Protein AF-A0A2D7WPZ7-F1 (afdb_monomer_lite)

Sequence (49 aa):
HASREALFALGVGRNLIWIEPKYDLVVVVRWIEKDAFEELTQKILTIFK

Structure (mmCIF, N/CA/C/O backbone):
data_AF-A0A2D7WPZ7-F1
#
_entry.id   AF-A0A2D7WPZ7-F1
#
loop_
_atom_site.group_PDB
_atom_site.id
_atom_site.type_symbol
_atom_site.label_atom_id
_atom_site.label_alt_id
_atom_site.label_comp_id
_atom_site.label_asym_id
_atom_site.label_entity_id
_atom_site.label_seq_id
_atom_site.pdbx_PDB_ins_code
_atom_site.Cartn_x
_atom_site.Cartn_y
_atom_site.Cartn_z
_atom_site.occupancy
_atom_site.B_iso_or_equiv
_atom_site.auth_seq_id
_atom_site.auth_comp_id
_atom_site.auth_asym_id
_atom_site.auth_atom_id
_atom_site.pdbx_PDB_model_num
ATOM 1 N N . HIS A 1 1 ? 4.595 9.756 2.872 1.00 73.69 1 HIS A N 1
ATOM 2 C CA . HIS A 1 1 ? 4.348 9.843 4.332 1.00 73.69 1 HIS A CA 1
ATOM 3 C C . HIS A 1 1 ? 3.423 8.710 4.749 1.00 73.69 1 HIS A C 1
ATOM 5 O O . HIS A 1 1 ? 2.521 8.398 3.987 1.00 73.69 1 HIS A O 1
ATOM 11 N N . ALA A 1 2 ? 3.654 8.099 5.910 1.00 86.56 2 ALA A N 1
ATOM 12 C CA . ALA A 1 2 ? 2.843 7.018 6.478 1.00 86.56 2 ALA A CA 1
ATOM 13 C C . ALA A 1 2 ? 2.831 7.138 8.008 1.00 86.56 2 ALA A C 1
ATOM 15 O O . ALA A 1 2 ? 3.683 7.847 8.558 1.00 86.56 2 ALA A O 1
ATOM 16 N N . SER A 1 3 ? 1.874 6.503 8.688 1.00 91.81 3 SER A N 1
ATOM 17 C CA . SER A 1 3 ? 1.880 6.456 10.153 1.00 91.81 3 SER A CA 1
ATOM 18 C C . SER A 1 3 ? 3.063 5.641 10.683 1.00 91.81 3 SER A C 1
ATOM 20 O O . SER A 1 3 ? 3.759 4.942 9.943 1.00 91.81 3 SER A O 1
ATOM 22 N N . ARG A 1 4 ? 3.300 5.729 11.994 1.00 94.06 4 ARG A N 1
ATOM 23 C CA . ARG A 1 4 ? 4.345 4.942 12.655 1.00 94.06 4 ARG A CA 1
ATOM 24 C C . ARG A 1 4 ? 3.995 3.452 12.681 1.00 94.06 4 ARG A C 1
ATOM 26 O O . ARG A 1 4 ? 4.897 2.622 12.704 1.00 94.06 4 ARG A O 1
ATOM 33 N N . GLU A 1 5 ? 2.706 3.131 12.692 1.00 95.62 5 GLU A N 1
ATOM 34 C CA . GLU A 1 5 ? 2.174 1.770 12.743 1.00 95.62 5 GLU A CA 1
ATOM 35 C C . GLU A 1 5 ? 2.075 1.123 11.351 1.00 95.62 5 GLU A C 1
ATOM 37 O O . GLU A 1 5 ? 1.708 -0.048 11.240 1.00 95.62 5 GLU A O 1
ATOM 42 N N . ALA A 1 6 ? 2.386 1.872 10.290 1.00 95.19 6 ALA A N 1
ATOM 43 C CA . ALA A 1 6 ? 2.280 1.401 8.921 1.00 95.19 6 ALA A CA 1
ATOM 44 C C . ALA A 1 6 ? 3.259 0.257 8.616 1.00 95.19 6 ALA A C 1
ATOM 46 O O . ALA A 1 6 ? 4.435 0.284 8.986 1.00 95.19 6 ALA A O 1
ATOM 47 N N . LEU A 1 7 ? 2.774 -0.733 7.865 1.00 96.31 7 LEU A N 1
ATOM 48 C CA . LEU A 1 7 ? 3.549 -1.888 7.419 1.00 96.31 7 LEU A CA 1
ATOM 49 C C . LEU A 1 7 ? 3.631 -1.904 5.895 1.00 96.31 7 LEU A C 1
ATOM 51 O O . LEU A 1 7 ? 2.630 -1.699 5.209 1.00 96.31 7 LEU A O 1
ATOM 55 N N . PHE A 1 8 ? 4.822 -2.193 5.372 1.00 93.38 8 PHE A N 1
ATOM 56 C CA . PHE A 1 8 ? 5.094 -2.225 3.938 1.00 93.38 8 PHE A CA 1
ATOM 57 C C . PHE A 1 8 ? 5.732 -3.553 3.538 1.00 93.38 8 PHE A C 1
ATOM 59 O O . PHE A 1 8 ? 6.717 -3.982 4.137 1.00 93.38 8 PHE A O 1
ATOM 66 N N . ALA A 1 9 ? 5.214 -4.165 2.476 1.00 92.38 9 ALA A N 1
ATOM 67 C CA . ALA A 1 9 ? 5.880 -5.244 1.762 1.00 92.38 9 ALA A CA 1
ATOM 68 C C . ALA A 1 9 ? 6.212 -4.772 0.344 1.00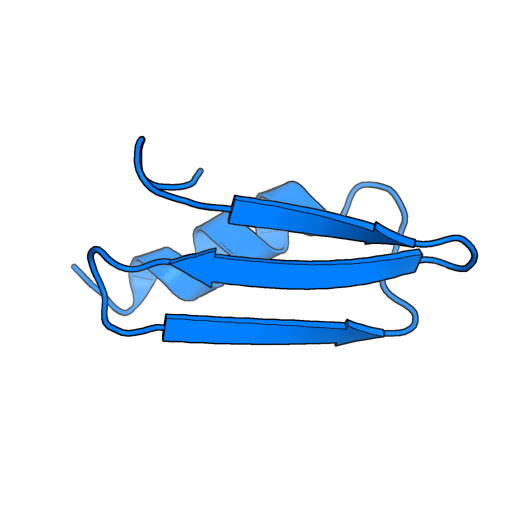 92.38 9 ALA A C 1
ATOM 70 O O . ALA A 1 9 ? 5.317 -4.526 -0.469 1.00 92.38 9 ALA A O 1
ATOM 71 N N . LEU A 1 10 ? 7.509 -4.643 0.060 1.00 88.12 10 LEU A N 1
ATOM 72 C CA . LEU A 1 10 ? 8.037 -4.250 -1.243 1.00 88.12 10 LEU A CA 1
ATOM 73 C C . LEU A 1 10 ? 8.526 -5.495 -1.986 1.00 88.12 10 LEU A C 1
ATOM 75 O O . LEU A 1 10 ? 9.446 -6.179 -1.542 1.00 88.12 10 LEU A O 1
ATOM 79 N N . GLY A 1 11 ? 7.890 -5.790 -3.115 1.00 84.19 11 GLY A N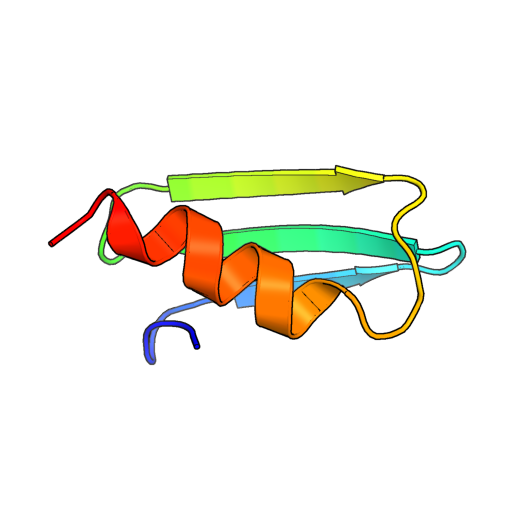 1
ATOM 80 C CA . GLY A 1 11 ? 8.212 -6.929 -3.967 1.00 84.19 11 GLY A CA 1
ATOM 81 C C . GLY A 1 11 ? 8.934 -6.530 -5.253 1.00 84.19 11 GLY A C 1
ATOM 82 O O . GLY A 1 11 ? 8.798 -5.413 -5.762 1.00 84.19 11 GLY A O 1
ATOM 83 N N . VAL A 1 12 ? 9.657 -7.495 -5.828 1.00 81.31 12 VAL A N 1
ATOM 84 C CA . VAL A 1 12 ? 10.265 -7.390 -7.166 1.00 81.31 12 VAL A CA 1
ATOM 85 C C . VAL A 1 12 ? 9.200 -7.015 -8.194 1.00 81.31 12 VAL A C 1
ATOM 87 O O . VAL A 1 12 ? 8.071 -7.487 -8.106 1.00 81.31 12 VAL A O 1
ATOM 90 N N . GLY A 1 13 ? 9.548 -6.181 -9.176 1.00 79.69 13 GLY A N 1
ATOM 91 C CA . GLY A 1 13 ? 8.615 -5.790 -10.236 1.00 79.69 13 GLY A CA 1
ATOM 92 C C . GLY A 1 13 ? 7.613 -4.716 -9.815 1.00 79.69 13 GLY A C 1
ATOM 93 O O . GLY A 1 13 ? 6.509 -4.679 -10.350 1.00 79.69 13 GLY A O 1
ATOM 94 N N . ARG A 1 14 ? 8.006 -3.839 -8.877 1.00 83.88 14 ARG A N 1
ATOM 95 C CA . ARG A 1 14 ? 7.234 -2.644 -8.486 1.00 83.88 14 ARG A CA 1
ATOM 96 C C . ARG A 1 14 ? 5.894 -2.985 -7.840 1.00 83.88 14 ARG A C 1
ATOM 98 O O . ARG A 1 14 ? 4.857 -2.404 -8.150 1.00 83.88 14 ARG A O 1
ATOM 105 N N . ASN A 1 15 ? 5.934 -3.972 -6.957 1.00 88.75 15 ASN A N 1
ATOM 106 C CA . ASN A 1 15 ? 4.775 -4.419 -6.209 1.00 88.75 15 ASN A CA 1
ATOM 107 C C . ASN A 1 15 ? 4.867 -3.867 -4.790 1.00 88.75 15 ASN A C 1
ATOM 109 O O . ASN A 1 15 ? 5.895 -4.040 -4.136 1.00 88.75 15 ASN A O 1
ATOM 113 N N . LEU A 1 16 ? 3.800 -3.230 -4.322 1.00 91.19 16 LEU A N 1
ATOM 114 C CA . LEU A 1 16 ? 3.694 -2.737 -2.957 1.00 91.19 16 LEU A CA 1
ATOM 115 C C . LEU A 1 16 ? 2.405 -3.237 -2.321 1.00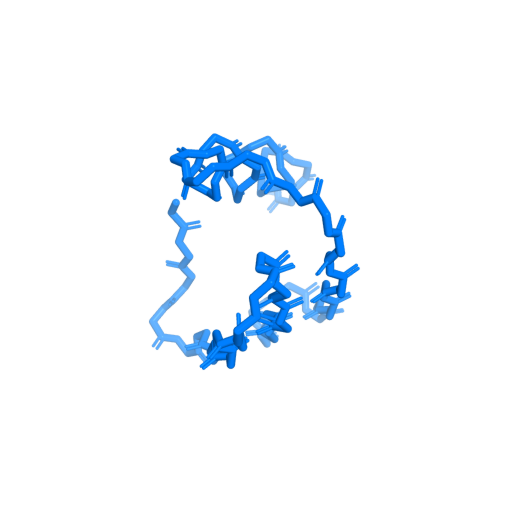 91.19 16 LEU A C 1
ATOM 117 O O . LEU A 1 16 ? 1.330 -3.125 -2.907 1.00 91.19 16 LEU A O 1
ATOM 121 N N . ILE A 1 17 ? 2.529 -3.727 -1.095 1.00 94.50 17 ILE A N 1
ATOM 122 C CA . ILE A 1 17 ? 1.418 -3.851 -0.157 1.00 94.50 17 ILE A CA 1
ATOM 123 C C . ILE A 1 17 ? 1.713 -2.898 0.993 1.00 94.50 17 ILE A C 1
ATOM 125 O O . ILE A 1 17 ? 2.785 -2.973 1.592 1.00 94.50 17 ILE A O 1
ATOM 129 N N . TRP A 1 18 ? 0.779 -2.007 1.287 1.00 95.12 18 TRP A N 1
ATOM 130 C CA . TRP A 1 18 ? 0.854 -1.066 2.394 1.00 95.12 18 TRP A CA 1
ATOM 131 C C . TRP A 1 18 ? -0.383 -1.231 3.270 1.00 95.12 18 TRP A C 1
ATOM 133 O O . TRP A 1 18 ? -1.508 -1.130 2.789 1.00 95.12 18 TRP A O 1
ATOM 143 N N . ILE A 1 19 ? -0.163 -1.515 4.549 1.00 96.94 19 ILE A N 1
ATOM 144 C CA . ILE A 1 19 ? -1.201 -1.571 5.576 1.00 96.94 19 ILE A CA 1
ATOM 145 C C . ILE A 1 19 ? -1.024 -0.340 6.456 1.00 96.94 19 ILE A C 1
ATOM 147 O O . ILE A 1 19 ? 0.070 -0.086 6.960 1.00 96.94 19 ILE A O 1
ATOM 151 N N . GLU A 1 20 ? -2.099 0.413 6.635 1.00 95.81 20 GLU A N 1
ATOM 152 C CA . GLU A 1 20 ? -2.145 1.668 7.371 1.00 95.81 20 GLU A CA 1
ATOM 153 C C . GLU A 1 20 ? -3.241 1.584 8.443 1.00 95.81 20 GLU A C 1
ATOM 155 O O . GLU A 1 20 ? -4.380 2.005 8.212 1.00 95.81 20 GLU A O 1
ATOM 160 N N . PRO A 1 21 ? -2.920 1.001 9.618 1.00 96.00 21 PRO A N 1
ATOM 161 C CA . PRO A 1 21 ? -3.909 0.741 10.662 1.00 96.00 21 PRO A CA 1
ATOM 162 C C . PRO A 1 21 ? -4.583 2.010 11.177 1.00 96.00 21 PRO A C 1
ATOM 164 O O . PRO A 1 21 ? -5.754 1.975 11.544 1.00 96.00 21 PRO A O 1
ATOM 167 N N . LYS A 1 22 ? -3.866 3.144 11.181 1.00 94.81 22 LYS A N 1
ATOM 168 C CA . LYS A 1 22 ? -4.391 4.420 11.677 1.00 94.81 22 LYS A CA 1
ATOM 169 C C . LYS A 1 22 ? -5.637 4.875 10.911 1.00 94.81 22 LYS A C 1
ATOM 171 O O . LYS A 1 22 ? -6.486 5.547 11.490 1.00 94.81 22 LYS A O 1
ATOM 176 N N . TYR A 1 23 ? -5.734 4.519 9.631 1.00 93.75 23 TYR A N 1
ATOM 177 C CA . TYR A 1 23 ? -6.828 4.924 8.747 1.00 93.75 23 TYR A CA 1
ATOM 178 C C . TYR A 1 23 ? -7.677 3.741 8.266 1.00 93.75 23 TYR A C 1
ATOM 180 O O . TYR A 1 23 ? -8.418 3.902 7.302 1.00 93.75 23 TYR A O 1
ATOM 188 N N . ASP A 1 24 ? -7.556 2.569 8.906 1.00 94.94 24 ASP A N 1
ATOM 189 C CA . ASP A 1 24 ? -8.218 1.322 8.486 1.00 94.94 24 ASP A CA 1
ATOM 190 C C . ASP A 1 24 ? -8.045 1.039 6.979 1.00 94.94 24 ASP A C 1
ATOM 192 O O . ASP A 1 24 ? -8.983 0.734 6.242 1.00 94.94 24 ASP A O 1
ATOM 196 N N . LEU A 1 25 ? -6.815 1.229 6.492 1.00 95.19 25 LEU A N 1
ATOM 197 C CA . LEU A 1 25 ? -6.507 1.254 5.068 1.00 95.19 25 LEU A CA 1
ATOM 198 C C . LEU A 1 25 ? -5.551 0.118 4.689 1.00 95.19 25 LEU A C 1
ATOM 200 O O . LEU A 1 25 ? -4.513 -0.096 5.315 1.00 95.19 25 LEU A O 1
ATOM 204 N N . VAL A 1 26 ? -5.867 -0.567 3.588 1.00 96.50 26 VAL A N 1
ATOM 205 C CA . VAL A 1 26 ? -4.963 -1.502 2.910 1.00 96.50 26 VAL A CA 1
ATOM 206 C C . VAL A 1 26 ? -4.847 -1.103 1.444 1.00 96.50 26 VAL A C 1
ATOM 208 O O . VAL A 1 26 ? -5.844 -0.986 0.735 1.00 96.50 26 VAL A O 1
ATOM 211 N N . VAL A 1 27 ? -3.616 -0.916 0.979 1.00 94.75 27 VAL A N 1
ATOM 212 C CA . VAL A 1 27 ? -3.289 -0.518 -0.390 1.00 94.75 27 VAL A CA 1
ATOM 213 C C . VAL A 1 27 ? -2.442 -1.605 -1.037 1.00 94.75 27 VAL A C 1
ATOM 215 O O . VAL A 1 27 ? -1.390 -1.979 -0.522 1.00 94.75 27 VAL A O 1
ATOM 218 N N . VAL A 1 28 ? -2.875 -2.088 -2.201 1.00 95.00 28 VAL A N 1
ATOM 219 C CA . VAL A 1 28 ? -2.100 -3.007 -3.043 1.00 95.00 28 VAL A CA 1
ATOM 220 C C . VAL A 1 28 ? -1.873 -2.345 -4.389 1.00 95.00 28 VAL A C 1
ATOM 222 O O . VAL A 1 28 ? -2.823 -2.053 -5.111 1.00 95.00 28 VAL A O 1
ATOM 225 N N . VAL A 1 29 ? -0.610 -2.111 -4.732 1.00 92.75 29 VAL A N 1
ATOM 226 C CA . VAL A 1 29 ? -0.212 -1.437 -5.970 1.00 92.75 29 VAL A CA 1
ATOM 227 C C . VAL A 1 29 ? 0.731 -2.336 -6.754 1.00 92.75 29 VAL A C 1
ATOM 229 O O . VAL A 1 29 ? 1.605 -3.005 -6.199 1.00 92.75 29 VAL A O 1
ATOM 232 N N . ARG A 1 30 ? 0.530 -2.361 -8.069 1.00 92.19 30 ARG A N 1
ATOM 233 C CA . ARG A 1 30 ? 1.274 -3.171 -9.031 1.00 92.19 30 ARG A CA 1
ATOM 234 C C . ARG A 1 30 ? 1.748 -2.260 -10.165 1.00 92.19 30 ARG A C 1
ATOM 236 O O . ARG A 1 30 ? 1.041 -1.320 -10.515 1.00 92.19 30 ARG A O 1
ATOM 243 N N . TRP A 1 31 ? 2.924 -2.554 -10.723 1.00 89.50 31 TRP A N 1
ATOM 244 C CA . TRP A 1 31 ? 3.477 -1.887 -11.916 1.00 89.50 31 TRP A CA 1
ATOM 245 C C . TRP A 1 31 ? 3.639 -0.364 -11.798 1.00 89.50 31 TRP A C 1
ATOM 247 O O . TRP A 1 31 ? 3.496 0.361 -12.777 1.00 89.50 31 TRP A O 1
ATOM 257 N N . ILE A 1 32 ? 3.934 0.130 -10.598 1.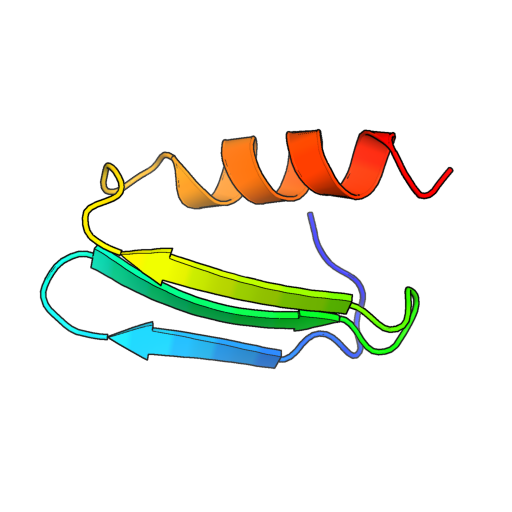00 86.81 32 ILE A N 1
ATOM 258 C CA . ILE A 1 32 ? 4.159 1.560 -10.363 1.00 86.81 32 ILE A CA 1
ATOM 259 C C . ILE A 1 32 ? 5.596 1.972 -10.702 1.00 86.81 32 ILE A C 1
ATOM 261 O O . ILE A 1 32 ? 6.533 1.173 -10.651 1.00 86.81 32 ILE A O 1
ATOM 265 N N . GLU A 1 33 ? 5.805 3.240 -11.040 1.00 87.44 33 GLU A N 1
ATOM 266 C CA . GLU A 1 33 ? 7.155 3.763 -11.229 1.00 87.44 33 GLU A CA 1
ATOM 267 C C . GLU A 1 33 ? 7.985 3.754 -9.939 1.00 87.44 33 GLU A C 1
ATOM 269 O O . GLU A 1 33 ? 7.443 3.777 -8.837 1.00 87.44 33 GLU A O 1
ATOM 274 N N . LYS A 1 34 ? 9.319 3.672 -10.074 1.00 73.50 34 LYS A N 1
ATOM 275 C CA . LYS A 1 34 ? 10.241 3.287 -8.976 1.00 73.50 34 LYS A CA 1
ATOM 276 C C . LYS A 1 34 ? 10.086 4.192 -7.774 1.00 73.50 34 LYS A C 1
ATOM 278 O O . LYS A 1 34 ? 10.092 3.726 -6.640 1.00 73.50 34 LYS A O 1
ATOM 283 N N . ASP A 1 35 ? 9.943 5.467 -8.088 1.00 84.06 35 ASP A N 1
ATOM 284 C CA . ASP A 1 35 ? 10.050 6.568 -7.152 1.00 84.06 35 ASP A CA 1
ATOM 285 C C . ASP A 1 35 ? 8.673 7.212 -6.910 1.00 84.06 35 ASP A C 1
ATOM 287 O O . ASP A 1 35 ? 8.553 8.176 -6.164 1.00 84.06 35 ASP A O 1
ATOM 291 N N . ALA A 1 36 ? 7.602 6.646 -7.483 1.00 89.38 36 ALA A N 1
ATOM 292 C CA . ALA A 1 36 ? 6.241 7.163 -7.332 1.00 89.38 36 ALA A CA 1
ATOM 293 C C . ALA A 1 36 ? 5.552 6.701 -6.032 1.00 89.38 36 ALA A C 1
ATOM 295 O O . ALA A 1 36 ? 4.436 7.129 -5.741 1.00 89.38 36 ALA A O 1
ATOM 296 N N . PHE A 1 37 ? 6.194 5.849 -5.223 1.00 86.69 37 PHE A N 1
ATOM 297 C CA . PHE A 1 37 ? 5.630 5.380 -3.952 1.00 86.69 37 PHE A CA 1
ATOM 298 C C . PHE A 1 37 ? 5.377 6.515 -2.962 1.00 86.69 37 PHE A C 1
ATOM 300 O O . PHE A 1 37 ? 4.322 6.564 -2.331 1.00 86.69 37 PHE A O 1
ATOM 307 N N . GLU A 1 38 ? 6.330 7.435 -2.822 1.00 87.94 38 GLU A N 1
ATOM 308 C CA . GLU A 1 38 ? 6.184 8.543 -1.885 1.00 87.94 38 GLU A CA 1
ATOM 309 C C . GLU A 1 38 ? 5.027 9.456 -2.295 1.00 87.94 38 GLU A C 1
ATOM 311 O O . GLU A 1 38 ? 4.129 9.703 -1.486 1.00 87.94 38 GLU A O 1
ATOM 316 N N . GLU A 1 39 ? 4.991 9.867 -3.562 1.00 92.31 39 GLU A N 1
ATOM 317 C CA . GLU A 1 39 ? 3.906 10.675 -4.118 1.00 92.31 39 GLU A CA 1
ATOM 318 C C . GLU A 1 39 ? 2.543 9.982 -3.95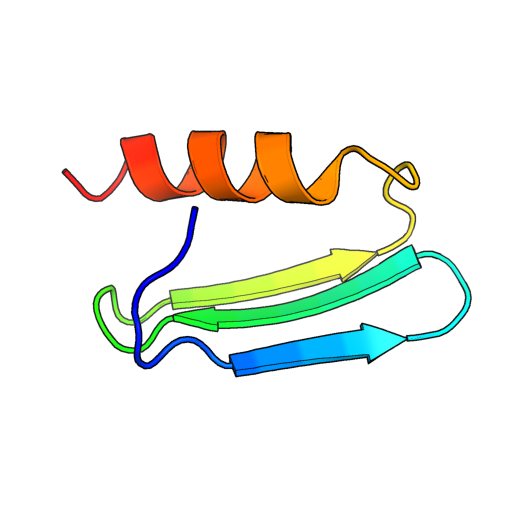9 1.00 92.31 39 GLU A C 1
ATOM 320 O O . GLU A 1 39 ? 1.568 10.611 -3.542 1.00 92.31 39 GLU A O 1
ATOM 325 N N . LEU A 1 40 ? 2.471 8.673 -4.226 1.00 91.94 40 LEU A N 1
ATOM 326 C CA . LEU A 1 40 ? 1.255 7.884 -4.041 1.00 91.94 40 LEU A CA 1
ATOM 327 C C . LEU A 1 40 ? 0.767 7.939 -2.588 1.00 91.94 40 LEU A C 1
ATOM 329 O O . LEU A 1 40 ? -0.400 8.252 -2.350 1.00 91.94 40 LEU A O 1
ATOM 333 N N . THR A 1 41 ? 1.645 7.654 -1.618 1.00 91.56 41 THR A N 1
ATOM 334 C CA . THR A 1 41 ? 1.265 7.679 -0.194 1.00 91.56 41 THR A CA 1
ATOM 335 C C . THR A 1 41 ? 0.765 9.058 0.220 1.00 91.56 41 THR A C 1
ATOM 337 O O . THR A 1 41 ? -0.253 9.160 0.897 1.00 91.56 41 THR A O 1
ATOM 340 N N . GLN A 1 42 ? 1.418 10.131 -0.238 1.00 92.75 42 GLN A N 1
ATOM 341 C CA . GLN A 1 42 ? 0.990 11.500 0.044 1.00 92.75 42 GLN A CA 1
ATOM 342 C C . GLN A 1 42 ? -0.414 11.771 -0.502 1.00 92.75 42 GLN A C 1
ATOM 344 O O . GLN A 1 42 ? -1.277 12.217 0.253 1.00 92.75 42 GLN A O 1
ATOM 349 N N . LYS A 1 43 ? -0.667 11.451 -1.778 1.00 93.12 43 LYS A N 1
ATOM 350 C CA . LYS A 1 43 ? -1.981 11.652 -2.408 1.00 93.12 43 LYS A CA 1
ATOM 351 C C . LYS A 1 43 ? -3.084 10.893 -1.679 1.00 93.12 43 LYS A C 1
ATOM 353 O O . LYS A 1 43 ? -4.112 11.488 -1.372 1.00 93.12 43 LYS A O 1
ATOM 358 N N . ILE A 1 44 ? -2.863 9.620 -1.354 1.00 93.31 44 ILE A N 1
ATOM 359 C CA . ILE A 1 44 ? -3.858 8.805 -0.645 1.00 93.31 44 ILE A CA 1
ATOM 360 C C . ILE A 1 44 ? -4.148 9.396 0.740 1.00 93.31 44 ILE A C 1
ATOM 362 O O . ILE A 1 44 ? -5.310 9.610 1.075 1.00 93.31 44 ILE A O 1
ATOM 366 N N . LEU A 1 45 ? -3.115 9.734 1.520 1.00 9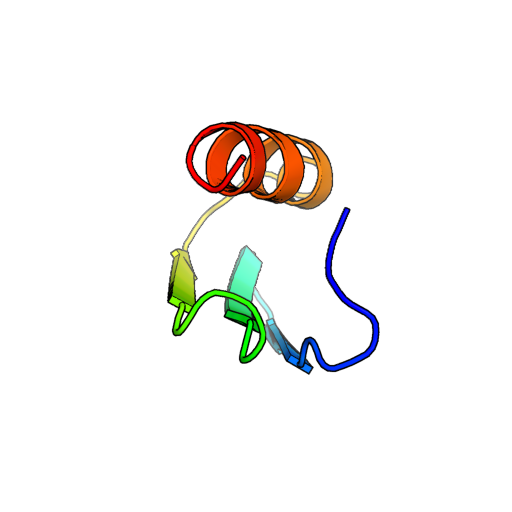2.25 45 LEU A N 1
ATOM 367 C CA . LEU A 1 45 ? -3.311 10.260 2.875 1.00 92.25 45 LEU A CA 1
ATOM 368 C C . LEU A 1 45 ? -3.967 11.639 2.921 1.00 92.25 45 LEU A C 1
ATOM 370 O O . LEU A 1 45 ? -4.576 11.969 3.933 1.00 92.25 45 LEU A O 1
ATOM 374 N N . THR A 1 46 ? -3.911 12.433 1.847 1.00 92.75 46 THR A N 1
ATOM 375 C CA . THR A 1 46 ? -4.624 13.724 1.816 1.00 92.75 46 THR A CA 1
ATOM 376 C C . THR A 1 46 ? -6.144 13.593 1.944 1.00 92.75 46 THR A C 1
ATOM 378 O O . THR A 1 46 ? -6.799 14.561 2.329 1.00 92.75 46 THR A O 1
ATOM 381 N N . ILE A 1 47 ? -6.699 12.411 1.652 1.00 89.44 47 ILE A N 1
ATOM 382 C CA . ILE A 1 47 ? -8.133 12.112 1.756 1.00 89.44 47 ILE A CA 1
ATOM 383 C C . ILE A 1 47 ? -8.540 11.869 3.219 1.00 89.44 47 ILE A C 1
ATOM 385 O O . ILE A 1 47 ? -9.663 12.178 3.604 1.00 89.44 47 ILE A O 1
ATOM 389 N N . PHE A 1 48 ? -7.619 11.370 4.046 1.00 85.12 48 PHE A N 1
ATOM 390 C CA . PHE A 1 48 ? -7.864 10.941 5.428 1.00 85.12 48 PHE A CA 1
ATOM 391 C C . PHE A 1 48 ? -7.516 12.023 6.465 1.00 85.12 48 PHE A C 1
ATOM 393 O O . PHE A 1 48 ? -7.017 11.698 7.541 1.00 85.12 48 PHE A O 1
ATOM 400 N N . LYS A 1 49 ? -7.722 13.302 6.117 1.00 62.41 49 LYS A N 1
ATOM 401 C CA . LYS A 1 49 ? -7.492 14.441 7.024 1.00 62.41 49 LYS A CA 1
ATOM 402 C C . LYS A 1 49 ? -8.165 14.260 8.381 1.00 62.41 49 LYS A C 1
ATOM 404 O O . LYS A 1 49 ? -9.373 13.943 8.393 1.00 62.41 49 LYS A O 1
#

pLDDT: mean 89.93, std 6.71, range [62.41, 96.94]

Foldseek 3Di:
DADPPKDWDADPQGWIWIQHVVQRDIDTDGNDDPPCVVVVVVVVCVVVD

Secondary structure (DSSP, 8-state):
---TT-EEEEETTTEEEEEEGGGTEEEEE-S--TTHHHHHHHHHHGGG-

Radius of gyration: 10.43 Å; chains: 1; bounding box: 18×22×25 Å